Protein AF-A0A377AFV9-F1 (afdb_monomer_lite)

InterPro domains:
  IPR002204 3-hydroxyisobutyrate dehydrogenase-related, conserved site [PS00895] (11-24)
  IPR006115 6-phosphogluconate dehydrogenase, NADP-binding [PF03446] (9-62)
  IPR036291 NAD(P)-binding domain superfamily [SSF51735] (9-58)

pLDDT: mean 80.06, std 20.5, range [37.09, 97.38]

Foldseek 3Di:
DLPAPLAAEEFEDLPPVSVVVQLVCVVVNYQYEYADCDVVSQVVSVVSQHQHYYVDSVVCCVVRPDSDDDPPDRGDD

Organism: Escherichia coli (NCBI:txid562)

Radius of gyration: 11.51 Å; chains: 1; bounding box: 30×22×33 Å

Sequence (77 aa):
MKTGSEFHVGIVGLGSMGMGAALSCVRAGLSTWGADLNSNACATLKEAGACGVSDNAATFAEKTGRSAGAGGQCGPG

Structure (mmCIF, N/CA/C/O backbone):
data_AF-A0A377AFV9-F1
#
_entry.id   AF-A0A377AFV9-F1
#
loop_
_atom_site.group_PDB
_atom_site.id
_atom_site.type_symbol
_atom_site.label_atom_id
_atom_site.label_alt_id
_atom_site.label_comp_id
_atom_site.label_asym_id
_atom_site.label_entity_id
_atom_site.label_seq_id
_atom_site.pdbx_PDB_ins_code
_atom_site.Cartn_x
_atom_site.Cartn_y
_atom_site.Cartn_z
_atom_site.occupancy
_atom_site.B_iso_or_equiv
_atom_site.auth_seq_id
_atom_site.auth_comp_id
_atom_site.auth_asym_id
_atom_site.auth_atom_id
_atom_site.pdbx_PDB_model_num
ATOM 1 N N . MET A 1 1 ? -6.316 -2.042 23.441 1.00 37.31 1 MET A N 1
ATOM 2 C CA . MET A 1 1 ? -7.303 -2.486 22.436 1.00 37.31 1 MET A CA 1
ATOM 3 C C . MET A 1 1 ? -7.032 -1.650 21.192 1.00 37.31 1 MET A C 1
ATOM 5 O O . MET A 1 1 ? -7.296 -0.459 21.240 1.00 37.31 1 MET A O 1
ATOM 9 N N . LYS A 1 2 ? -6.378 -2.178 20.148 1.00 43.78 2 LYS A N 1
ATOM 10 C CA . LYS A 1 2 ? -6.329 -1.456 18.868 1.00 43.78 2 LYS A CA 1
ATOM 11 C C . LYS A 1 2 ? -7.664 -1.741 18.200 1.00 43.78 2 LYS A C 1
ATOM 13 O O . LYS A 1 2 ? -7.867 -2.848 17.713 1.00 43.78 2 LYS A O 1
ATOM 18 N N . THR A 1 3 ? -8.597 -0.801 18.284 1.00 48.03 3 THR A N 1
ATOM 19 C CA . THR A 1 3 ? -9.773 -0.783 17.418 1.00 48.03 3 THR A CA 1
ATOM 20 C C . THR A 1 3 ? -9.214 -0.762 16.003 1.00 48.03 3 THR A C 1
ATOM 22 O O . THR A 1 3 ? -8.686 0.259 15.570 1.00 48.03 3 THR A O 1
ATOM 25 N N . GLY A 1 4 ? -9.185 -1.918 15.334 1.00 54.91 4 GLY A N 1
ATOM 26 C CA . GLY A 1 4 ? -8.885 -1.953 13.910 1.00 54.91 4 GLY A CA 1
ATOM 27 C C . GLY A 1 4 ? -9.875 -1.001 13.265 1.00 54.91 4 GLY A C 1
ATOM 28 O O . GLY A 1 4 ? -11.076 -1.133 13.501 1.00 54.91 4 GLY A O 1
ATOM 29 N N . SER A 1 5 ? -9.377 0.027 12.588 1.00 55.50 5 SER A N 1
ATOM 30 C CA . SER A 1 5 ? -10.242 1.005 11.946 1.00 55.50 5 SER A CA 1
ATOM 31 C C . SER A 1 5 ? -11.262 0.275 11.075 1.00 55.50 5 SER A C 1
ATOM 33 O O . SER A 1 5 ? -10.876 -0.608 10.309 1.00 55.50 5 SER A O 1
ATOM 35 N N . GLU A 1 6 ? -12.534 0.671 11.126 1.00 71.81 6 GLU A N 1
ATOM 36 C CA . GLU A 1 6 ? -13.578 0.107 10.250 1.00 71.81 6 GLU A CA 1
ATOM 37 C C . GLU A 1 6 ? -13.318 0.369 8.753 1.00 71.81 6 GLU A C 1
ATOM 39 O O . GLU A 1 6 ? -14.020 -0.141 7.882 1.00 71.81 6 GLU A O 1
ATOM 44 N N . PHE A 1 7 ? -12.286 1.158 8.451 1.00 77.81 7 PHE A N 1
ATOM 45 C CA . PHE A 1 7 ? -11.868 1.522 7.112 1.00 77.81 7 PHE A CA 1
ATOM 46 C C . PHE A 1 7 ? -10.680 0.682 6.647 1.00 77.81 7 PHE A C 1
ATOM 48 O O . PHE A 1 7 ? -9.648 0.579 7.316 1.00 77.81 7 PHE A O 1
ATOM 55 N N . HIS A 1 8 ? -10.847 0.120 5.454 1.00 85.81 8 HIS A N 1
ATOM 56 C CA . HIS A 1 8 ? -9.848 -0.645 4.729 1.00 85.81 8 HIS A CA 1
ATOM 57 C C . HIS A 1 8 ? -9.343 0.205 3.562 1.00 85.81 8 HIS A C 1
ATOM 59 O O . HIS A 1 8 ? -10.143 0.700 2.769 1.00 85.81 8 HIS A O 1
ATOM 65 N N . VAL A 1 9 ? -8.027 0.382 3.451 1.00 89.38 9 VAL A N 1
ATOM 66 C CA . VAL A 1 9 ? -7.406 1.204 2.405 1.00 89.38 9 VAL A CA 1
ATOM 67 C C . VAL A 1 9 ? -6.595 0.318 1.470 1.00 89.38 9 VAL A C 1
ATOM 69 O O . VAL A 1 9 ? -5.701 -0.400 1.911 1.00 89.38 9 VAL A O 1
ATOM 72 N N . GLY A 1 10 ? -6.897 0.381 0.175 1.00 92.38 10 GLY A N 1
ATOM 73 C CA . GLY A 1 10 ? -6.105 -0.240 -0.884 1.00 92.38 10 GLY A CA 1
ATOM 74 C C . GLY A 1 10 ? -5.393 0.824 -1.710 1.00 92.38 10 GLY A C 1
ATOM 75 O O . GLY A 1 10 ? -6.028 1.771 -2.169 1.00 92.38 10 GLY A O 1
ATOM 76 N N . ILE A 1 11 ? -4.086 0.667 -1.911 1.00 93.88 11 ILE A N 1
ATOM 77 C CA . ILE A 1 11 ? -3.275 1.542 -2.758 1.00 93.88 11 ILE A CA 1
ATOM 78 C C . ILE A 1 11 ? -2.801 0.737 -3.967 1.00 93.88 11 ILE A C 1
ATOM 80 O O . ILE A 1 11 ? -2.198 -0.319 -3.805 1.00 93.88 11 ILE A O 1
ATOM 84 N N . VAL A 1 12 ? -3.058 1.231 -5.178 1.00 94.12 12 VAL A N 1
ATOM 85 C CA . VAL A 1 12 ? -2.584 0.618 -6.427 1.00 94.12 12 VAL A CA 1
ATOM 86 C C . VAL A 1 12 ? -1.563 1.555 -7.060 1.00 94.12 12 VAL A C 1
ATOM 88 O O . VAL A 1 12 ? -1.884 2.701 -7.368 1.00 94.12 12 VAL A O 1
ATOM 91 N N . GLY A 1 13 ? -0.336 1.071 -7.222 1.00 94.06 13 GLY A N 1
ATOM 92 C CA . GLY A 1 13 ? 0.838 1.873 -7.545 1.00 94.06 13 GLY A CA 1
ATOM 93 C C . GLY A 1 13 ? 1.525 2.392 -6.279 1.00 94.06 13 GLY A C 1
ATOM 94 O O . GLY A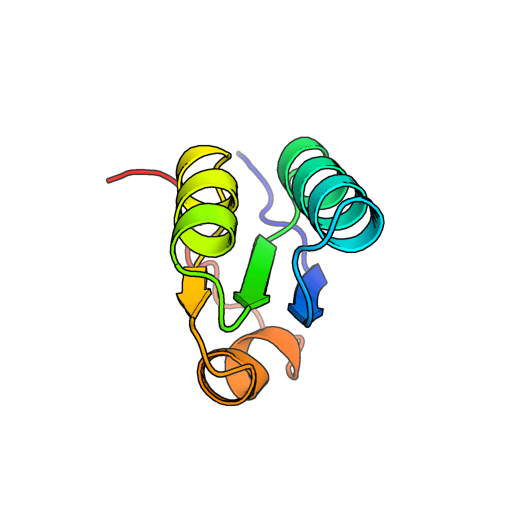 1 13 ? 1.018 3.272 -5.587 1.00 94.06 13 GLY A O 1
ATOM 95 N N . LEU A 1 14 ? 2.718 1.877 -5.997 1.00 95.12 14 LEU A N 1
ATOM 96 C CA . LEU A 1 14 ? 3.581 2.192 -4.856 1.00 95.12 14 LEU A CA 1
ATOM 97 C C . LEU A 1 14 ? 4.813 3.008 -5.280 1.00 95.12 14 LEU A C 1
ATOM 99 O O . LEU A 1 14 ? 5.901 2.864 -4.724 1.00 95.12 14 LEU A O 1
ATOM 103 N N . GLY A 1 15 ? 4.627 3.919 -6.240 1.00 93.81 15 GLY A N 1
ATOM 104 C CA . GLY A 1 15 ? 5.567 5.017 -6.482 1.00 93.81 15 GLY A CA 1
ATOM 105 C C . GLY A 1 15 ? 5.656 5.969 -5.279 1.00 93.81 15 GLY A C 1
ATOM 106 O O . GLY A 1 15 ? 4.999 5.766 -4.260 1.00 93.81 15 GLY A O 1
ATOM 107 N N . SER A 1 16 ? 6.426 7.053 -5.385 1.00 94.38 16 SER A N 1
ATOM 108 C CA . SER A 1 16 ? 6.673 7.984 -4.264 1.00 94.38 16 SER A CA 1
ATOM 109 C C . SER A 1 16 ? 5.396 8.453 -3.546 1.00 94.38 16 SER A C 1
ATOM 111 O O . SER A 1 16 ? 5.308 8.373 -2.320 1.00 94.38 16 SER A O 1
ATOM 113 N N . MET A 1 17 ? 4.384 8.887 -4.304 1.00 95.19 17 MET A N 1
ATOM 114 C CA . MET A 1 17 ? 3.099 9.331 -3.754 1.00 95.19 17 MET A CA 1
ATOM 115 C C . MET A 1 17 ? 2.304 8.174 -3.136 1.00 95.19 17 MET A C 1
ATOM 117 O O . MET A 1 17 ? 1.819 8.299 -2.012 1.00 95.19 17 MET A O 1
ATOM 121 N N . GLY A 1 18 ? 2.197 7.046 -3.843 1.00 95.69 18 GLY A N 1
ATOM 122 C CA . GLY A 1 18 ? 1.450 5.879 -3.374 1.00 95.69 18 GLY A CA 1
ATOM 123 C C . GLY A 1 18 ? 2.035 5.289 -2.093 1.00 95.69 18 GLY A C 1
ATOM 124 O O . GLY A 1 18 ? 1.3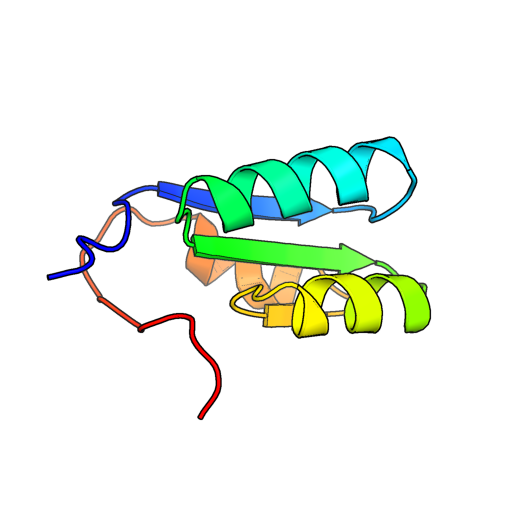06 5.035 -1.137 1.00 95.69 18 GLY A O 1
ATOM 125 N N . MET A 1 19 ? 3.364 5.179 -2.019 1.00 97.38 19 MET A N 1
ATOM 126 C CA . MET A 1 19 ? 4.071 4.765 -0.809 1.00 97.38 19 MET A CA 1
ATOM 127 C C . MET A 1 19 ? 3.832 5.753 0.339 1.00 97.38 19 MET A C 1
ATOM 129 O O . MET A 1 19 ? 3.496 5.343 1.447 1.00 97.38 19 MET A O 1
ATOM 133 N N . GLY A 1 20 ? 3.935 7.062 0.089 1.00 97.19 20 GLY A N 1
ATOM 134 C CA . GLY A 1 20 ? 3.672 8.086 1.106 1.00 97.19 20 GLY A CA 1
ATOM 135 C C . GLY A 1 20 ? 2.255 8.006 1.689 1.00 97.19 20 GLY A C 1
ATOM 136 O O . GLY A 1 20 ? 2.081 8.099 2.911 1.00 97.19 20 GLY A O 1
ATOM 137 N N . ALA A 1 21 ? 1.256 7.776 0.834 1.00 96.38 21 ALA A N 1
ATOM 138 C CA . ALA A 1 21 ? -0.126 7.555 1.246 1.00 96.38 21 ALA A CA 1
ATOM 139 C C . ALA A 1 21 ? -0.266 6.265 2.068 1.00 96.38 21 ALA A C 1
ATOM 141 O O . ALA A 1 21 ? -0.767 6.313 3.191 1.00 96.38 21 ALA A O 1
ATOM 142 N N . ALA A 1 22 ? 0.259 5.143 1.567 1.00 95.50 22 ALA A N 1
ATOM 143 C CA . ALA A 1 22 ? 0.182 3.846 2.234 1.00 95.50 22 ALA A CA 1
ATOM 144 C C . ALA A 1 22 ? 0.831 3.873 3.628 1.00 95.50 22 ALA A C 1
ATOM 146 O O . ALA A 1 22 ? 0.219 3.459 4.611 1.00 95.50 22 ALA A O 1
ATOM 147 N N . LEU A 1 23 ? 2.026 4.455 3.748 1.00 95.50 23 LEU A N 1
ATOM 148 C CA . LEU A 1 23 ? 2.707 4.621 5.033 1.00 95.50 23 LEU A CA 1
ATOM 149 C C . LEU A 1 23 ? 1.924 5.525 5.992 1.00 95.50 23 LEU A C 1
ATOM 151 O O . LEU A 1 23 ? 1.927 5.293 7.199 1.00 95.50 23 LEU A O 1
ATOM 155 N N . SER A 1 24 ? 1.251 6.558 5.481 1.00 95.56 24 SER A N 1
ATOM 156 C CA . SER A 1 24 ? 0.406 7.425 6.309 1.00 95.56 24 SER A CA 1
ATOM 157 C C . SER A 1 24 ? -0.807 6.673 6.851 1.00 95.56 24 SER A C 1
ATOM 159 O O . SER A 1 24 ? -1.104 6.796 8.037 1.00 95.56 24 SER A O 1
ATOM 161 N N . CYS A 1 25 ? -1.446 5.834 6.031 1.00 93.12 25 CYS A N 1
ATOM 162 C CA . CYS A 1 25 ? -2.545 4.968 6.455 1.00 93.12 25 CYS A CA 1
ATOM 163 C C . CYS A 1 25 ? -2.094 3.954 7.514 1.00 93.12 25 CYS A C 1
ATOM 165 O O . CYS A 1 25 ? -2.731 3.846 8.561 1.00 93.12 25 CYS A O 1
ATOM 167 N N . VAL A 1 26 ? -0.954 3.288 7.303 1.00 92.38 26 VAL A N 1
ATOM 168 C CA . VAL A 1 26 ? -0.394 2.344 8.283 1.00 92.38 26 VAL A CA 1
ATOM 169 C C . VAL A 1 26 ? -0.082 3.040 9.612 1.00 92.38 26 VAL A C 1
ATOM 171 O O . VAL A 1 26 ? -0.472 2.547 10.670 1.00 92.38 26 VAL A O 1
ATOM 174 N N . ARG A 1 27 ? 0.550 4.223 9.585 1.00 92.38 27 ARG A N 1
ATOM 175 C CA . ARG A 1 27 ? 0.829 5.014 10.801 1.00 92.38 27 ARG A CA 1
ATOM 176 C C . ARG A 1 27 ? -0.436 5.459 11.530 1.00 92.38 27 ARG A C 1
ATOM 178 O O . ARG A 1 27 ? -0.438 5.502 12.756 1.00 92.38 27 ARG A O 1
ATOM 185 N N . ALA A 1 28 ? -1.501 5.767 10.794 1.00 90.62 28 ALA A N 1
ATOM 186 C CA . ALA A 1 28 ? -2.810 6.086 11.358 1.00 90.62 28 ALA A CA 1
ATOM 187 C C . ALA A 1 28 ? -3.540 4.852 11.932 1.00 90.62 28 ALA A C 1
ATOM 189 O O . ALA A 1 28 ? -4.626 4.991 12.489 1.00 90.62 28 ALA A O 1
ATOM 190 N N . GLY A 1 29 ? -2.957 3.652 11.818 1.00 89.12 29 GLY A N 1
ATOM 191 C CA . GLY A 1 29 ? -3.550 2.402 12.290 1.00 89.12 29 GLY A CA 1
ATOM 192 C C . GLY A 1 29 ? -4.616 1.837 11.354 1.00 89.12 29 GLY A C 1
ATOM 193 O O . GLY A 1 29 ? -5.397 0.989 11.785 1.00 89.12 29 GLY A O 1
ATOM 194 N N . LEU A 1 30 ? -4.659 2.302 10.100 1.00 89.06 30 LEU A N 1
ATOM 195 C CA . LEU A 1 30 ? -5.610 1.811 9.114 1.00 89.06 30 LEU A CA 1
ATOM 196 C C . LEU A 1 30 ? -5.184 0.456 8.560 1.00 89.06 30 LEU A C 1
ATOM 198 O O . LEU A 1 30 ? -4.009 0.233 8.243 1.00 89.06 30 LEU A O 1
ATOM 202 N N . SER A 1 31 ? -6.161 -0.422 8.356 1.00 90.19 31 SER A N 1
ATOM 203 C CA . SER A 1 31 ? -5.940 -1.676 7.643 1.00 90.19 31 SER A CA 1
ATOM 204 C C . SER A 1 31 ? -5.581 -1.358 6.191 1.00 90.19 31 SER A C 1
ATOM 206 O O . SER A 1 31 ? -6.429 -0.918 5.416 1.00 90.19 31 SER A O 1
ATOM 208 N N . THR A 1 32 ? -4.304 -1.517 5.844 1.00 92.19 32 THR A N 1
ATOM 209 C CA . THR A 1 32 ? -3.735 -1.020 4.586 1.00 92.19 32 THR A CA 1
ATOM 210 C C . THR A 1 32 ? -3.201 -2.165 3.728 1.00 92.19 32 THR A C 1
ATOM 212 O O . THR A 1 32 ? -2.430 -2.999 4.209 1.00 92.19 32 THR A O 1
ATOM 215 N N . TRP A 1 33 ? -3.576 -2.176 2.450 1.00 93.69 33 TRP A N 1
ATOM 216 C CA . TRP A 1 33 ? -3.088 -3.082 1.410 1.00 93.69 33 TRP A CA 1
ATOM 217 C C . TRP A 1 33 ? -2.459 -2.291 0.265 1.00 93.69 33 TRP A C 1
ATOM 219 O O . TRP A 1 33 ? -2.884 -1.174 -0.028 1.00 93.69 33 TRP A O 1
ATOM 229 N N . GLY A 1 34 ? -1.466 -2.877 -0.401 1.00 94.38 34 GLY A N 1
ATOM 230 C CA . GLY A 1 34 ? -0.842 -2.272 -1.577 1.00 94.38 34 GLY A CA 1
ATOM 231 C C . GLY A 1 34 ? -0.699 -3.239 -2.743 1.00 94.38 34 GLY A C 1
ATOM 232 O O . GLY A 1 34 ? -0.461 -4.425 -2.531 1.00 94.38 34 GLY A O 1
ATOM 233 N N . ALA A 1 35 ? -0.803 -2.731 -3.969 1.00 95.06 35 ALA A N 1
ATOM 234 C CA . ALA A 1 35 ? -0.390 -3.452 -5.163 1.00 95.06 35 ALA A CA 1
ATOM 235 C C . ALA A 1 35 ? 0.597 -2.660 -6.008 1.00 95.06 35 ALA A C 1
ATOM 237 O O . ALA A 1 35 ? 0.351 -1.494 -6.311 1.00 95.06 35 ALA A O 1
ATOM 238 N N . ASP A 1 36 ? 1.675 -3.316 -6.427 1.00 95.44 36 ASP A N 1
ATOM 239 C CA . ASP A 1 36 ? 2.619 -2.798 -7.415 1.00 95.44 36 ASP A CA 1
ATOM 240 C C . ASP A 1 36 ? 3.354 -3.952 -8.111 1.00 95.44 36 ASP A C 1
ATOM 242 O O . ASP A 1 36 ? 3.634 -4.977 -7.493 1.00 9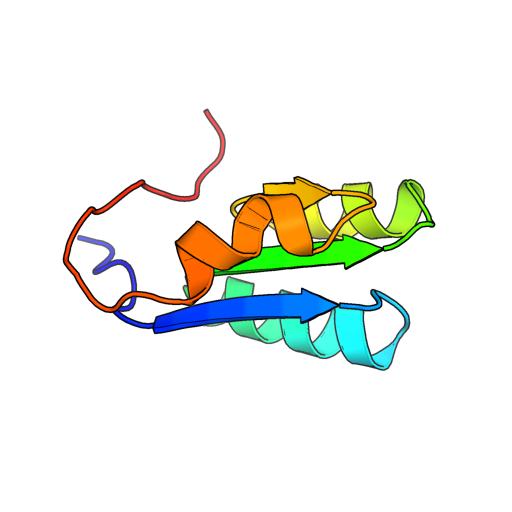5.44 36 ASP A O 1
ATOM 246 N N . LEU A 1 37 ? 3.704 -3.772 -9.386 1.00 94.75 37 LEU A N 1
ATOM 247 C CA . LEU A 1 37 ? 4.499 -4.746 -10.144 1.00 94.75 37 LEU A CA 1
ATOM 248 C C . LEU A 1 37 ? 5.952 -4.819 -9.644 1.00 94.75 37 LEU A C 1
ATOM 250 O O . LEU A 1 37 ? 6.634 -5.826 -9.827 1.00 94.75 37 LEU A O 1
ATOM 254 N N . ASN A 1 38 ? 6.445 -3.750 -9.018 1.00 95.00 38 ASN A N 1
ATOM 255 C CA . ASN A 1 38 ? 7.755 -3.691 -8.399 1.00 95.00 38 ASN A CA 1
ATOM 256 C C . ASN A 1 38 ? 7.735 -4.403 -7.039 1.00 95.00 38 ASN A C 1
ATOM 258 O O . ASN A 1 38 ? 7.238 -3.881 -6.034 1.00 95.00 38 ASN A O 1
ATOM 262 N N . SER A 1 39 ? 8.356 -5.580 -6.995 1.00 93.94 39 SER A N 1
ATOM 263 C CA . SER A 1 39 ? 8.477 -6.398 -5.786 1.00 93.94 39 SER A CA 1
ATOM 264 C C . SER A 1 39 ? 9.178 -5.677 -4.630 1.00 93.94 39 SER A C 1
ATOM 266 O O . SER A 1 39 ? 8.806 -5.892 -3.477 1.00 93.94 39 SER A O 1
ATOM 268 N N . ASN A 1 40 ? 10.125 -4.773 -4.909 1.00 96.31 40 ASN A N 1
ATOM 269 C CA . ASN A 1 40 ? 10.807 -4.001 -3.867 1.00 96.31 40 ASN A CA 1
ATOM 270 C C . ASN A 1 40 ? 9.850 -3.022 -3.179 1.00 96.31 40 ASN A C 1
ATOM 272 O O . ASN A 1 40 ? 9.858 -2.911 -1.956 1.00 96.31 40 ASN A O 1
ATOM 276 N N . ALA A 1 41 ? 8.988 -2.348 -3.947 1.00 95.38 41 ALA A N 1
ATOM 277 C CA . ALA A 1 41 ? 7.996 -1.435 -3.384 1.00 95.38 41 ALA A CA 1
ATOM 278 C C . ALA A 1 41 ? 6.979 -2.195 -2.514 1.00 95.38 41 ALA A C 1
ATOM 280 O O . ALA A 1 41 ? 6.639 -1.755 -1.416 1.00 95.38 41 ALA A O 1
ATOM 281 N N . CYS A 1 42 ? 6.559 -3.383 -2.958 1.00 95.62 42 CYS A N 1
ATOM 282 C CA . CYS A 1 42 ? 5.730 -4.280 -2.156 1.00 95.62 42 CYS A CA 1
ATOM 283 C C . CYS A 1 42 ? 6.426 -4.703 -0.850 1.00 95.62 42 CYS A C 1
ATOM 285 O O . CYS A 1 42 ? 5.815 -4.629 0.216 1.00 95.62 42 CYS A O 1
ATOM 287 N N . ALA A 1 43 ? 7.701 -5.100 -0.905 1.00 96.31 43 ALA A N 1
ATOM 288 C CA . ALA A 1 43 ? 8.471 -5.477 0.281 1.00 96.31 43 ALA A CA 1
ATOM 289 C C . ALA A 1 43 ? 8.567 -4.321 1.289 1.00 96.31 43 ALA A C 1
ATOM 291 O O . ALA A 1 43 ? 8.213 -4.502 2.453 1.00 96.31 43 ALA A O 1
ATOM 292 N N . THR A 1 44 ? 8.912 -3.112 0.828 1.00 96.44 44 THR A N 1
ATOM 293 C CA . THR A 1 44 ? 8.972 -1.907 1.675 1.00 96.44 44 THR A CA 1
ATOM 294 C C . THR A 1 44 ? 7.647 -1.641 2.391 1.00 96.44 44 THR A C 1
ATOM 296 O O . THR A 1 44 ? 7.629 -1.369 3.591 1.00 96.44 44 THR A O 1
ATOM 299 N N . LEU A 1 45 ? 6.517 -1.740 1.685 1.00 95.69 45 LEU A N 1
ATOM 300 C CA . LEU A 1 45 ? 5.210 -1.524 2.304 1.00 95.69 45 LEU A CA 1
ATOM 301 C C . LEU A 1 45 ? 4.848 -2.645 3.295 1.00 95.69 45 LEU A C 1
ATOM 303 O O . LEU A 1 45 ? 4.242 -2.382 4.338 1.00 95.69 45 LEU A O 1
ATOM 307 N N . LYS A 1 46 ? 5.216 -3.894 2.996 1.00 95.06 46 LYS A N 1
ATOM 308 C CA . LYS A 1 46 ? 4.963 -5.023 3.896 1.00 95.06 46 LYS A CA 1
ATOM 309 C C . LYS A 1 46 ? 5.753 -4.890 5.197 1.00 95.06 46 LYS A C 1
ATOM 311 O O . LYS A 1 46 ? 5.166 -5.045 6.265 1.00 95.06 46 LYS A O 1
ATOM 316 N N . GLU A 1 47 ? 7.033 -4.537 5.107 1.00 95.81 47 GLU A N 1
ATOM 317 C CA . GLU A 1 47 ? 7.909 -4.254 6.253 1.00 95.81 47 GLU A CA 1
ATOM 318 C C . GLU A 1 47 ? 7.402 -3.079 7.094 1.00 95.81 47 GLU A C 1
ATOM 320 O O . GLU A 1 47 ? 7.487 -3.108 8.320 1.00 95.81 47 GLU A O 1
ATOM 325 N N . ALA A 1 48 ? 6.798 -2.073 6.456 1.00 94.50 48 ALA A N 1
ATOM 326 C CA . ALA A 1 48 ? 6.216 -0.933 7.154 1.00 94.50 48 ALA A CA 1
ATOM 327 C C . ALA A 1 48 ? 4.969 -1.271 7.991 1.00 94.50 48 ALA A C 1
ATOM 329 O O . ALA A 1 48 ? 4.533 -0.430 8.778 1.00 94.50 48 ALA A O 1
ATOM 330 N N . GLY A 1 49 ? 4.396 -2.472 7.843 1.00 93.31 49 GLY A N 1
ATOM 331 C CA . GLY A 1 49 ? 3.255 -2.943 8.635 1.00 93.31 49 GLY A CA 1
ATOM 332 C C . GLY A 1 49 ? 1.943 -3.075 7.863 1.00 93.31 49 GLY A C 1
ATOM 333 O O . GLY A 1 49 ? 0.881 -3.158 8.480 1.00 93.31 49 GLY A O 1
ATOM 334 N N . ALA A 1 50 ? 1.979 -3.103 6.528 1.00 92.44 50 ALA A N 1
ATOM 335 C CA . ALA A 1 50 ? 0.778 -3.358 5.742 1.00 92.44 50 ALA A CA 1
ATOM 336 C C . ALA A 1 50 ? 0.204 -4.769 5.971 1.00 92.44 50 ALA A C 1
ATOM 338 O O . ALA A 1 50 ? 0.914 -5.771 6.137 1.00 92.44 50 ALA A O 1
ATOM 339 N N . CYS A 1 51 ? -1.122 -4.859 5.887 1.00 91.00 51 CYS A N 1
ATOM 340 C CA . CYS A 1 51 ? -1.879 -6.101 5.990 1.00 91.00 51 CYS A CA 1
ATOM 341 C C . CYS A 1 51 ? -1.464 -7.097 4.901 1.00 91.00 51 CYS A C 1
ATOM 343 O O . CYS A 1 51 ? -1.265 -8.285 5.160 1.00 91.00 51 CYS A O 1
ATOM 345 N N . GLY A 1 52 ? -1.266 -6.615 3.676 1.00 91.69 52 GLY A N 1
ATOM 346 C CA . GLY A 1 52 ? -0.846 -7.438 2.553 1.00 91.69 52 GLY A CA 1
ATOM 347 C C . GLY A 1 52 ? -0.381 -6.605 1.372 1.00 91.69 52 GLY A C 1
ATOM 348 O O . GLY A 1 52 ? -0.761 -5.444 1.228 1.00 91.69 52 GLY A O 1
ATOM 349 N N . VAL A 1 53 ? 0.438 -7.234 0.539 1.00 94.44 53 VAL A N 1
ATOM 350 C CA . VAL A 1 53 ? 0.911 -6.680 -0.725 1.00 94.44 53 VAL A CA 1
ATOM 351 C C . VAL A 1 53 ? 0.768 -7.727 -1.824 1.00 94.44 53 VAL A C 1
ATOM 353 O O . VAL A 1 53 ? 0.790 -8.923 -1.532 1.00 94.44 53 VAL A O 1
ATOM 356 N N . SER A 1 54 ? 0.571 -7.296 -3.065 1.00 93.56 54 SER A N 1
ATOM 357 C CA . SER A 1 54 ? 0.465 -8.175 -4.235 1.00 93.56 54 SER A CA 1
ATOM 358 C C . SER A 1 54 ? 0.920 -7.427 -5.486 1.00 93.56 54 SER A C 1
ATOM 360 O O . SER A 1 54 ? 0.933 -6.206 -5.516 1.00 93.56 54 SER A O 1
ATOM 362 N N . ASP A 1 55 ? 1.263 -8.143 -6.541 1.00 93.50 55 ASP A N 1
ATOM 363 C CA . ASP A 1 55 ? 1.394 -7.589 -7.892 1.00 93.50 55 ASP A CA 1
ATOM 364 C C . ASP A 1 55 ? 0.033 -7.317 -8.563 1.00 93.50 55 ASP A C 1
ATOM 366 O O . ASP A 1 55 ? -0.034 -6.667 -9.605 1.00 93.50 55 ASP A O 1
ATOM 370 N N . ASN A 1 56 ? -1.066 -7.775 -7.955 1.00 89.88 56 ASN A N 1
ATOM 371 C CA . ASN A 1 56 ? -2.418 -7.653 -8.475 1.00 89.88 56 ASN A CA 1
ATOM 372 C C . ASN A 1 56 ? -3.382 -7.101 -7.413 1.00 89.88 56 ASN A C 1
ATOM 374 O O . ASN A 1 56 ? -3.616 -7.709 -6.368 1.00 89.88 56 ASN A O 1
ATOM 378 N N . ALA A 1 57 ? -4.006 -5.959 -7.714 1.00 85.25 57 ALA A N 1
ATOM 379 C CA . ALA A 1 57 ? -4.972 -5.315 -6.826 1.00 85.25 57 ALA A CA 1
ATOM 380 C C . ALA A 1 57 ? -6.252 -6.141 -6.603 1.00 85.25 57 ALA A C 1
ATOM 382 O O . ALA A 1 57 ? -6.882 -6.045 -5.548 1.00 85.25 57 ALA A O 1
ATOM 383 N N . ALA A 1 58 ? -6.627 -6.990 -7.566 1.00 85.50 58 ALA A N 1
ATOM 384 C CA . ALA A 1 58 ? -7.802 -7.850 -7.452 1.00 85.50 58 ALA A CA 1
ATOM 385 C C . ALA A 1 58 ? -7.709 -8.802 -6.247 1.00 85.50 58 ALA A C 1
ATOM 387 O O . ALA A 1 58 ? -8.725 -9.097 -5.624 1.00 85.50 58 ALA A O 1
ATOM 388 N N . THR A 1 59 ? -6.493 -9.200 -5.853 1.00 83.12 59 THR A N 1
ATOM 389 C CA . THR A 1 59 ? -6.209 -10.101 -4.720 1.00 83.12 59 THR A CA 1
ATOM 390 C C . THR A 1 59 ? -6.770 -9.601 -3.385 1.00 83.12 59 THR A C 1
ATOM 392 O O . THR A 1 59 ? -6.998 -10.384 -2.461 1.00 83.12 59 THR A O 1
ATOM 395 N N . PHE A 1 60 ? -6.990 -8.293 -3.247 1.00 76.88 60 PHE A N 1
ATOM 396 C CA . PHE A 1 60 ? -7.511 -7.691 -2.020 1.00 76.88 60 PHE A CA 1
ATOM 397 C C . PHE A 1 60 ? 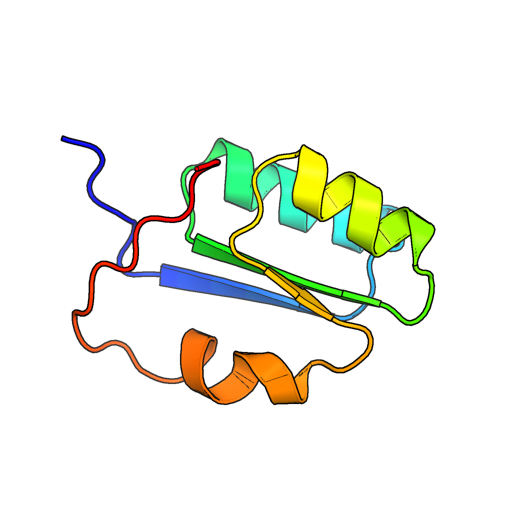-8.737 -6.802 -2.244 1.00 76.88 60 PHE A C 1
ATOM 399 O O . PHE A 1 60 ? -9.220 -6.208 -1.282 1.00 76.88 60 PHE A O 1
ATOM 406 N N . ALA A 1 61 ? -9.304 -6.775 -3.454 1.00 75.25 61 ALA A N 1
ATOM 407 C CA . ALA A 1 61 ? -10.522 -6.022 -3.757 1.00 75.25 61 ALA A CA 1
ATOM 408 C C . ALA A 1 61 ? -11.706 -6.447 -2.866 1.00 75.25 61 ALA A C 1
ATOM 410 O O . ALA A 1 61 ? -12.446 -5.601 -2.365 1.00 75.25 61 ALA A O 1
ATOM 411 N N . GLU A 1 62 ? -11.832 -7.746 -2.579 1.00 69.19 62 GLU A N 1
ATOM 412 C CA . GLU A 1 62 ? -12.850 -8.269 -1.655 1.00 69.19 62 GLU A CA 1
ATOM 413 C C . GLU A 1 62 ? -12.629 -7.811 -0.204 1.00 69.19 62 GLU A C 1
ATOM 415 O O . GLU A 1 62 ? -13.587 -7.672 0.555 1.00 69.19 62 GLU A O 1
ATOM 420 N N . LYS A 1 63 ? -11.376 -7.526 0.177 1.00 67.69 63 LYS A N 1
ATOM 421 C CA . LYS A 1 63 ? -10.995 -7.089 1.531 1.00 67.69 63 LYS A CA 1
ATOM 422 C C . LYS A 1 63 ? -11.214 -5.596 1.751 1.00 67.69 63 LYS A C 1
ATOM 424 O O . LYS A 1 63 ? -11.396 -5.177 2.887 1.00 67.69 63 LYS A O 1
ATOM 429 N N . THR A 1 64 ? -11.189 -4.799 0.685 1.00 62.22 64 THR A N 1
ATOM 430 C CA . THR A 1 64 ? -11.416 -3.347 0.732 1.00 62.22 64 THR A CA 1
ATOM 431 C C . THR A 1 64 ? -12.855 -2.946 0.388 1.00 62.22 64 THR A C 1
ATOM 433 O O . THR A 1 64 ? -13.221 -1.794 0.592 1.00 62.22 64 THR A O 1
ATOM 436 N N . GLY A 1 65 ? -13.677 -3.867 -0.135 1.00 51.44 65 GLY A N 1
ATOM 437 C CA . GLY A 1 65 ? -14.999 -3.569 -0.703 1.00 51.44 65 GLY A CA 1
ATOM 438 C C . GLY A 1 65 ? -16.220 -3.757 0.209 1.00 51.44 65 GLY A C 1
ATOM 439 O O . GLY A 1 65 ? -17.323 -3.403 -0.202 1.00 51.44 65 GLY A O 1
ATOM 440 N N . ARG A 1 66 ? -16.083 -4.305 1.426 1.00 44.06 66 ARG A N 1
ATOM 441 C CA . ARG A 1 66 ? -17.232 -4.560 2.316 1.00 44.06 66 ARG A CA 1
ATOM 442 C C . ARG A 1 66 ? -16.942 -4.098 3.741 1.00 44.06 66 ARG A C 1
ATOM 444 O O . ARG A 1 66 ? -16.156 -4.713 4.450 1.00 44.06 66 ARG A O 1
ATOM 451 N N . SER A 1 67 ? -17.625 -3.043 4.176 1.00 45.28 67 SER A N 1
ATOM 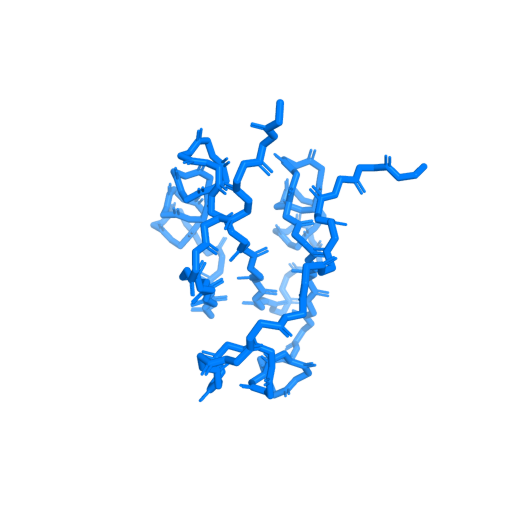452 C CA . SER A 1 67 ? -17.811 -2.733 5.593 1.00 45.28 67 SER A CA 1
ATOM 453 C C . SER A 1 67 ? -18.668 -3.834 6.220 1.00 45.28 67 SER A C 1
ATOM 455 O O . SER A 1 67 ? -19.893 -3.782 6.215 1.00 45.28 67 SER A O 1
ATOM 457 N N . ALA A 1 68 ? -18.032 -4.893 6.706 1.00 40.47 68 ALA A N 1
ATOM 458 C CA . ALA A 1 68 ? -18.673 -5.860 7.583 1.00 40.47 68 ALA A CA 1
ATOM 459 C C . ALA A 1 68 ? -17.606 -6.465 8.490 1.00 40.47 68 ALA A C 1
ATOM 461 O O . ALA A 1 68 ? -16.635 -7.048 8.014 1.00 40.47 68 ALA A O 1
ATOM 462 N N . GLY A 1 69 ? -17.793 -6.274 9.795 1.00 43.50 69 GLY A N 1
ATOM 463 C CA . GLY A 1 69 ? -16.856 -6.650 10.841 1.00 43.50 69 GLY A CA 1
ATOM 464 C C . GLY A 1 69 ? -16.264 -8.046 10.665 1.00 43.50 69 GLY A C 1
ATOM 465 O O . GLY A 1 69 ? -16.941 -9.057 10.814 1.00 43.50 69 GLY A O 1
ATOM 466 N N . ALA A 1 70 ? -14.965 -8.087 10.408 1.00 42.94 70 ALA A N 1
ATOM 467 C CA . ALA A 1 70 ? -14.121 -9.242 10.645 1.00 42.94 70 ALA A CA 1
ATOM 468 C C . ALA A 1 70 ? -12.729 -8.690 10.942 1.00 42.94 70 ALA A C 1
ATOM 470 O O . ALA A 1 70 ? -11.963 -8.358 10.039 1.00 42.94 70 ALA A O 1
ATOM 471 N N . GLY A 1 71 ? -12.440 -8.515 12.232 1.00 42.66 71 GLY A N 1
ATOM 472 C CA . GLY A 1 71 ? -11.142 -8.078 12.729 1.00 42.66 71 GLY A CA 1
ATOM 473 C C . GLY A 1 71 ? -10.057 -9.108 12.425 1.00 42.66 71 GLY A C 1
ATOM 474 O O . GLY A 1 71 ? -9.655 -9.868 13.299 1.00 42.66 71 GLY A O 1
ATOM 475 N N . GLY A 1 72 ? -9.572 -9.129 11.185 1.00 45.44 72 GLY A N 1
ATOM 476 C CA . GLY A 1 72 ? -8.300 -9.738 10.826 1.00 45.44 72 GLY A CA 1
ATOM 477 C C . GLY A 1 72 ? -7.195 -8.780 11.241 1.00 45.44 72 GLY A C 1
ATOM 478 O O . GLY A 1 72 ? -6.979 -7.765 10.584 1.00 45.44 72 GLY A O 1
ATOM 479 N N . GLN A 1 73 ? -6.545 -9.059 12.369 1.00 47.09 73 GLN A N 1
ATOM 480 C CA . GLN A 1 73 ? -5.467 -8.219 12.882 1.00 47.09 73 GLN A CA 1
ATOM 481 C C . GLN A 1 73 ? -4.332 -8.148 11.857 1.00 47.09 73 GLN A C 1
ATOM 483 O O . GLN A 1 73 ? -3.689 -9.148 11.548 1.00 47.09 73 GLN A O 1
ATOM 488 N N . CYS A 1 74 ? -4.086 -6.948 11.340 1.00 50.44 74 CYS A N 1
ATOM 489 C CA . CYS A 1 74 ? -2.885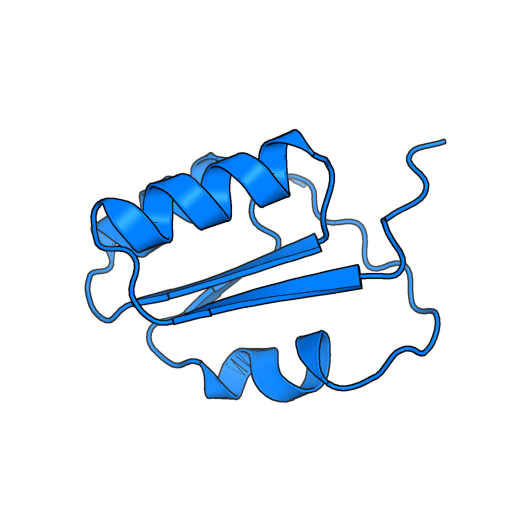 -6.644 10.586 1.00 50.44 74 CYS A CA 1
ATOM 490 C C . CYS A 1 74 ? -1.750 -6.370 11.574 1.00 50.44 74 CYS A C 1
ATOM 492 O O . CYS A 1 74 ? -1.766 -5.375 12.299 1.00 50.44 74 CYS A O 1
ATOM 494 N N . GLY A 1 75 ? -0.787 -7.281 11.629 1.00 46.47 75 GLY A N 1
ATOM 495 C CA . GLY A 1 75 ? 0.413 -7.189 12.453 1.00 46.47 75 GLY A CA 1
ATOM 496 C C . GLY A 1 75 ? 1.358 -8.346 12.127 1.00 46.47 75 GLY A C 1
ATOM 497 O O . GLY A 1 75 ? 0.913 -9.322 11.515 1.00 46.47 75 GLY A O 1
ATOM 498 N N . PRO A 1 76 ? 2.652 -8.238 12.467 1.00 40.16 76 PRO A N 1
ATOM 499 C CA . PRO A 1 76 ? 3.584 -9.330 12.248 1.00 40.16 76 PRO A CA 1
ATOM 500 C C . PRO A 1 76 ? 3.217 -10.470 13.207 1.00 40.16 76 PRO A C 1
ATOM 502 O O . PRO A 1 76 ? 3.040 -10.238 14.405 1.00 40.16 76 PRO A O 1
ATOM 505 N N . GLY A 1 77 ? 3.038 -11.669 12.655 1.00 37.09 77 GLY A N 1
ATOM 506 C CA . GLY A 1 77 ? 3.215 -12.917 13.396 1.00 37.09 77 GLY A CA 1
ATOM 507 C C . GLY A 1 77 ? 4.686 -13.289 13.393 1.00 37.09 77 GLY A C 1
ATOM 508 O O . GLY A 1 77 ? 5.345 -12.979 12.373 1.00 37.09 77 GLY A O 1
#

Secondary structure (DSSP, 8-state):
-----S-EEEEE--SHHHHHHHHHHHHTT-EEEEE-S-HHHHHHHHHTT-SEEES-THHHHHHHS---------S--